Protein AF-A0A503X809-F1 (afdb_monomer)

Radius of gyration: 13.28 Å; Cα contacts (8 Å, |Δi|>4): 93; chains: 1; bounding box: 33×23×36 Å

Mean predicted aligned error: 6.98 Å

Foldseek 3Di:
DPDAAEEEEELADPVVLVVVCVVSVVVVHHYHYHNDPVSVVVVLVVVRHPYYDYHPSAPPVRVVVVCVVRVVPPDPDDD

Secondary structure (DSSP, 8-state):
-----EEEEES--HHHHHHHHHHHHTTT-EEEEESSHHHHHHHHHTT--SEEEE-TTS-HHHHHHHHHHHGGGS-----

Solvent-accessible surface area (backbone atoms only — not comparable to full-atom values): 4708 Å² total; per-residue (Å²): 130,87,77,66,48,28,35,33,39,31,25,39,60,68,71,58,45,50,56,50,40,56,56,39,43,76,73,56,30,48,71,48,79,16,77,45,74,70,52,36,53,59,52,57,74,66,66,72,56,78,44,77,48,76,28,82,79,43,52,72,68,57,48,49,50,50,43,62,75,60,60,70,79,78,71,88,73,85,134

Sequence (79 aa):
MAARAVIGLICVADVVATELADHLDRRGHDVRQARQPWEAESMLAGKDVDVVVVGDSLSQAEGRDLLRRYGGQGGGGEG

Nearest PDB structures (foldseek):
  3eq2-assembly1_A  TM=8.318E-01  e=3.647E-02  Pseudomonas aeruginosa
  4b09-assembly5_J  TM=8.125E-01  e=2.248E-01  Escherichia coli str. K-12 substr. MG1655
  4l85-assembly2_C-2  TM=7.895E-01  e=2.248E-01  Escherichia coli K-12
  4b09-assembly3_E  TM=8.003E-01  e=3.148E-01  Escherichia coli str. K-12 substr. MG1655
  3od1-assembly1_B  TM=6.605E-01  e=8.085E-01  Halalkalibacterium halodurans

pLDDT: mean 82.39, std 14.31, range [39.19, 95.12]

Structure (mmCIF, N/CA/C/O backbone):
data_AF-A0A503X809-F1
#
_entry.id   AF-A0A503X809-F1
#
loop_
_atom_site.group_PDB
_atom_site.id
_atom_site.type_symbol
_atom_site.label_atom_id
_atom_site.label_alt_id
_atom_site.label_comp_id
_atom_site.label_asym_id
_atom_site.label_entity_id
_atom_site.label_seq_id
_atom_site.pdbx_PDB_ins_code
_atom_site.Cartn_x
_atom_site.Cartn_y
_atom_site.Cartn_z
_atom_site.occupancy
_atom_site.B_iso_or_equiv
_atom_site.auth_seq_id
_atom_site.auth_comp_id
_atom_site.auth_asym_id
_atom_site.auth_atom_id
_atom_site.pdbx_PDB_model_num
ATOM 1 N N . MET A 1 1 ? -15.252 -7.701 17.797 1.00 44.72 1 MET A N 1
ATOM 2 C CA . MET A 1 1 ? -15.069 -6.563 16.873 1.00 44.72 1 MET A CA 1
ATOM 3 C C . MET A 1 1 ? -13.912 -6.923 15.965 1.00 44.72 1 MET A C 1
ATOM 5 O O . MET A 1 1 ? -12.815 -7.075 16.481 1.00 44.72 1 MET A O 1
ATOM 9 N N . ALA A 1 2 ? -14.148 -7.170 14.674 1.00 57.66 2 ALA A N 1
ATOM 10 C CA . ALA A 1 2 ? -13.031 -7.327 13.744 1.00 57.66 2 ALA A CA 1
ATOM 11 C C . ALA A 1 2 ? -12.323 -5.969 13.668 1.00 57.66 2 ALA A C 1
ATOM 13 O O . ALA A 1 2 ? -12.973 -4.967 13.369 1.00 57.66 2 ALA A O 1
ATOM 14 N N . ALA A 1 3 ? -11.052 -5.914 14.060 1.00 70.44 3 ALA A N 1
ATOM 15 C CA . ALA A 1 3 ? -10.283 -4.682 13.996 1.00 70.44 3 ALA A CA 1
ATOM 16 C C . ALA A 1 3 ? -10.191 -4.235 12.530 1.00 70.44 3 ALA A C 1
ATOM 18 O O . ALA A 1 3 ? -9.885 -5.042 11.650 1.00 70.44 3 ALA A O 1
ATOM 19 N N . ARG A 1 4 ? -10.498 -2.962 12.271 1.00 87.50 4 ARG A N 1
ATOM 20 C CA . ARG A 1 4 ? -10.284 -2.342 10.965 1.00 87.50 4 ARG A CA 1
ATOM 21 C C . ARG A 1 4 ? -8.779 -2.249 10.741 1.00 87.50 4 ARG A C 1
ATOM 23 O O . ARG A 1 4 ? -8.129 -1.432 11.378 1.00 87.50 4 ARG A O 1
ATOM 30 N N . ALA A 1 5 ? -8.251 -3.120 9.889 1.00 90.69 5 ALA A N 1
ATOM 31 C CA . ALA A 1 5 ? -6.857 -3.047 9.470 1.00 90.69 5 ALA A CA 1
ATOM 32 C C . ALA A 1 5 ? -6.658 -1.900 8.472 1.00 90.69 5 ALA A C 1
ATOM 34 O O . ALA A 1 5 ? -7.513 -1.686 7.604 1.00 90.69 5 ALA A O 1
ATOM 35 N N . VAL A 1 6 ? -5.523 -1.217 8.577 1.00 92.75 6 VAL A N 1
ATOM 36 C CA . VAL A 1 6 ? -5.044 -0.233 7.609 1.00 92.75 6 VAL A CA 1
ATOM 37 C C . VAL A 1 6 ? -4.078 -0.916 6.645 1.00 92.75 6 VAL A C 1
ATOM 39 O O . VAL A 1 6 ? -3.065 -1.489 7.049 1.00 92.75 6 VAL A O 1
ATOM 42 N N . ILE A 1 7 ? -4.387 -0.855 5.354 1.00 93.50 7 ILE A N 1
ATOM 43 C CA . ILE A 1 7 ? -3.657 -1.542 4.290 1.00 93.50 7 ILE A CA 1
ATOM 44 C C . ILE A 1 7 ? -3.002 -0.505 3.377 1.00 93.50 7 ILE A C 1
ATOM 46 O O . ILE A 1 7 ? -3.677 0.349 2.806 1.00 93.50 7 ILE A O 1
ATOM 50 N N . GLY A 1 8 ? -1.682 -0.578 3.226 1.00 93.69 8 GLY A N 1
ATOM 51 C CA . GLY A 1 8 ? -0.905 0.285 2.339 1.00 93.69 8 GLY A CA 1
ATOM 52 C C . GLY A 1 8 ? -0.638 -0.384 0.992 1.00 93.69 8 GLY A C 1
ATOM 53 O O . GLY A 1 8 ? -0.002 -1.434 0.947 1.00 93.69 8 GLY A O 1
ATOM 54 N N . LEU A 1 9 ? -1.073 0.229 -0.107 1.00 93.88 9 LEU A N 1
ATOM 55 C CA . LEU A 1 9 ? -0.740 -0.186 -1.473 1.00 93.88 9 LEU A CA 1
ATOM 56 C C . LEU A 1 9 ? 0.430 0.665 -1.980 1.00 93.88 9 LEU A C 1
ATOM 58 O O . LEU A 1 9 ? 0.290 1.879 -2.119 1.00 93.88 9 LEU A O 1
ATOM 62 N N . ILE A 1 10 ? 1.582 0.046 -2.240 1.00 92.62 10 ILE A N 1
ATOM 63 C CA . ILE A 1 10 ? 2.821 0.735 -2.627 1.00 92.62 10 ILE A CA 1
ATOM 64 C C . ILE A 1 10 ? 3.209 0.344 -4.045 1.00 92.62 10 ILE A C 1
ATOM 66 O O . ILE A 1 10 ? 3.458 -0.831 -4.312 1.00 92.62 10 ILE A O 1
ATOM 70 N N . CYS A 1 11 ? 3.321 1.332 -4.932 1.00 91.81 11 CYS A N 1
ATOM 71 C CA . CYS A 1 11 ? 3.785 1.159 -6.308 1.00 91.81 11 CYS A CA 1
ATOM 72 C C . CYS A 1 11 ? 3.015 0.049 -7.055 1.00 91.81 11 CYS A C 1
ATOM 74 O O . CYS A 1 11 ? 3.574 -0.693 -7.860 1.00 91.81 11 CYS A O 1
ATOM 76 N N . VAL A 1 12 ? 1.724 -0.090 -6.741 1.00 90.81 12 VAL A N 1
ATOM 77 C CA . VAL A 1 12 ? 0.783 -0.987 -7.418 1.00 90.81 12 VAL A CA 1
ATOM 78 C C . VAL A 1 12 ? 0.208 -0.247 -8.624 1.00 90.81 12 VAL A C 1
ATOM 80 O O . VAL A 1 12 ? -0.120 0.933 -8.516 1.00 90.81 12 VAL A O 1
ATOM 83 N N . ALA A 1 13 ? 0.067 -0.928 -9.764 1.00 90.38 13 ALA A N 1
ATOM 84 C CA . ALA A 1 13 ? -0.556 -0.348 -10.953 1.00 90.38 13 ALA A CA 1
ATOM 85 C C . ALA A 1 13 ? -1.946 0.236 -10.625 1.00 90.38 13 ALA A C 1
ATOM 87 O O . ALA A 1 13 ? -2.756 -0.442 -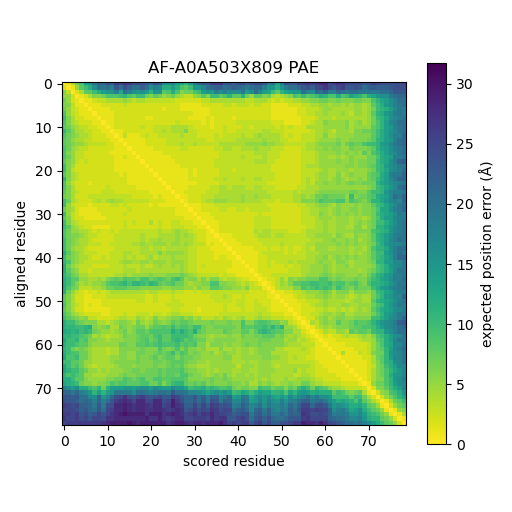9.999 1.00 90.38 13 ALA A O 1
ATOM 88 N N . ASP A 1 14 ? -2.241 1.462 -11.076 1.00 89.00 14 ASP A N 1
ATOM 89 C CA . ASP A 1 14 ? -3.432 2.234 -10.660 1.00 89.00 14 ASP A CA 1
ATOM 90 C C . ASP A 1 14 ? -4.760 1.476 -10.827 1.00 89.00 14 ASP A C 1
ATOM 92 O O . ASP A 1 14 ? -5.645 1.568 -9.974 1.00 89.00 14 ASP A O 1
ATOM 96 N N . VAL A 1 15 ? -4.896 0.696 -11.906 1.00 90.62 15 VAL A N 1
ATOM 97 C CA . VAL A 1 15 ? -6.089 -0.131 -12.147 1.00 90.62 15 VAL A CA 1
ATOM 98 C C . VAL A 1 15 ? -6.267 -1.185 -11.051 1.00 90.62 15 VAL A C 1
ATOM 100 O O . VAL A 1 15 ? -7.348 -1.320 -10.487 1.00 90.62 15 VAL A O 1
ATOM 103 N N . VAL A 1 16 ? -5.179 -1.857 -10.674 1.00 90.94 16 VAL A N 1
ATOM 104 C CA . VAL A 1 16 ? -5.166 -2.886 -9.630 1.00 90.94 16 VAL A CA 1
ATOM 105 C C . VAL A 1 16 ? -5.319 -2.249 -8.250 1.00 90.94 16 VAL A C 1
ATOM 107 O O . VAL A 1 16 ? -6.042 -2.775 -7.408 1.00 90.94 16 VAL A O 1
ATOM 110 N N . ALA A 1 17 ? -4.679 -1.100 -8.016 1.00 91.50 17 ALA A N 1
ATOM 111 C CA . ALA A 1 17 ? -4.768 -0.370 -6.756 1.00 91.50 17 ALA A CA 1
ATOM 112 C C . ALA A 1 17 ? -6.204 0.087 -6.470 1.00 91.50 17 ALA A C 1
ATOM 114 O O . ALA A 1 17 ? -6.671 -0.030 -5.339 1.00 91.50 17 ALA A O 1
ATOM 115 N N . THR A 1 18 ? -6.914 0.549 -7.502 1.00 92.88 18 THR A N 1
ATOM 116 C CA . THR A 1 18 ? -8.317 0.968 -7.404 1.00 92.88 18 THR A CA 1
ATOM 117 C C . THR A 1 18 ? -9.231 -0.219 -7.104 1.00 92.88 18 THR A C 1
ATOM 119 O O . THR A 1 18 ? -10.005 -0.169 -6.152 1.00 92.88 18 THR A O 1
ATOM 122 N N . GLU A 1 19 ? -9.101 -1.321 -7.850 1.00 94.69 19 GLU A N 1
ATOM 123 C CA . GLU A 1 19 ? -9.907 -2.528 -7.618 1.00 94.69 19 GLU A CA 1
ATOM 124 C C . GLU A 1 19 ? -9.668 -3.138 -6.227 1.00 94.69 19 GLU A C 1
ATOM 126 O O . GLU A 1 19 ? -10.617 -3.542 -5.549 1.00 94.69 19 GLU A O 1
ATOM 131 N N . LEU A 1 20 ? -8.411 -3.180 -5.770 1.00 93.12 20 LEU A N 1
ATOM 132 C CA . LEU A 1 20 ? -8.061 -3.630 -4.421 1.00 93.12 20 LEU A CA 1
ATOM 133 C C . LEU A 1 20 ? -8.620 -2.697 -3.351 1.00 93.12 20 LEU A C 1
ATOM 135 O O . LEU A 1 20 ? -9.157 -3.185 -2.359 1.00 93.12 20 LEU A O 1
ATOM 139 N N . ALA A 1 21 ? -8.506 -1.381 -3.541 1.00 93.88 21 ALA A N 1
ATOM 140 C CA . ALA A 1 21 ? -9.020 -0.407 -2.589 1.00 93.88 21 ALA A CA 1
ATOM 141 C C . ALA A 1 21 ? -10.531 -0.569 -2.399 1.00 93.88 21 ALA A C 1
ATOM 143 O O . ALA A 1 21 ? -10.984 -0.752 -1.270 1.00 93.88 21 ALA A O 1
ATOM 144 N N . ASP A 1 22 ? -11.284 -0.630 -3.498 1.00 95.12 22 ASP A N 1
ATOM 145 C CA . ASP A 1 22 ? -12.730 -0.857 -3.473 1.00 95.12 22 ASP A CA 1
ATOM 146 C C . ASP A 1 22 ? -13.093 -2.190 -2.808 1.00 95.12 22 ASP A C 1
ATOM 148 O O . ASP A 1 22 ? -14.066 -2.287 -2.056 1.00 95.12 22 ASP A O 1
ATOM 152 N N . HIS A 1 23 ? -12.328 -3.248 -3.088 1.00 94.06 23 HIS A N 1
ATOM 153 C CA . HIS A 1 23 ? -12.572 -4.559 -2.498 1.00 94.06 23 HIS A CA 1
ATOM 154 C C . HIS A 1 23 ? -12.358 -4.565 -0.978 1.00 94.06 23 HIS A C 1
ATOM 156 O O . HIS A 1 23 ? -13.138 -5.178 -0.244 1.00 94.06 23 HIS A O 1
ATOM 162 N N . LEU A 1 24 ? -11.290 -3.920 -0.511 1.00 94.12 24 LEU A N 1
ATOM 163 C CA . LEU A 1 24 ? -10.893 -3.883 0.894 1.00 94.12 24 LEU A CA 1
ATOM 164 C C . LEU A 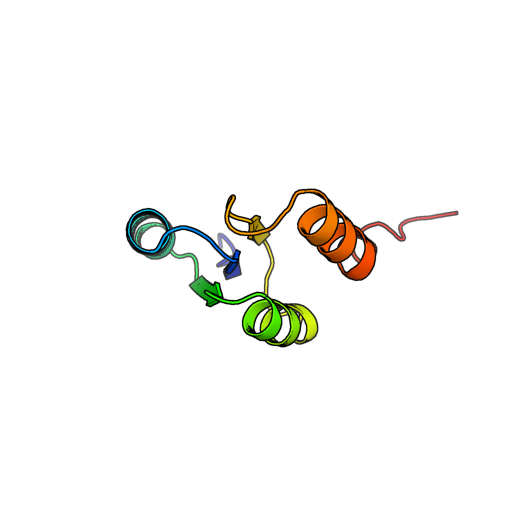1 24 ? -11.783 -2.940 1.713 1.00 94.12 24 LEU A C 1
ATOM 166 O O . LEU A 1 24 ? -12.204 -3.315 2.810 1.00 94.12 24 LEU A O 1
ATOM 170 N N . ASP A 1 25 ? -12.153 -1.789 1.153 1.00 92.81 25 ASP A N 1
ATOM 171 C CA . ASP A 1 25 ? -13.079 -0.836 1.773 1.00 92.81 25 ASP A CA 1
ATOM 172 C C . ASP A 1 25 ? -14.456 -1.474 2.020 1.00 92.81 25 ASP A C 1
ATOM 174 O O . ASP A 1 25 ? -14.990 -1.427 3.129 1.00 92.81 25 ASP A O 1
ATOM 178 N N . ARG A 1 26 ? -14.979 -2.239 1.047 1.00 94.31 26 ARG A N 1
ATOM 179 C CA . ARG A 1 26 ? -16.233 -3.008 1.210 1.00 94.31 26 ARG A CA 1
ATOM 180 C C . ARG A 1 26 ? -16.181 -4.054 2.323 1.00 94.31 26 ARG A C 1
ATOM 182 O O . ARG A 1 26 ? -17.230 -4.466 2.818 1.00 94.31 26 ARG A O 1
ATOM 189 N N . ARG A 1 27 ? -14.989 -4.511 2.711 1.00 91.50 27 ARG A N 1
ATOM 190 C CA . ARG A 1 27 ? -14.786 -5.421 3.852 1.00 91.50 27 ARG A CA 1
ATOM 191 C C . ARG A 1 27 ? -14.537 -4.682 5.169 1.00 91.50 27 ARG A C 1
ATOM 193 O O . ARG A 1 27 ? -14.439 -5.327 6.211 1.00 91.50 27 ARG A O 1
ATOM 200 N N . GLY A 1 28 ? -14.495 -3.352 5.133 1.00 92.94 28 GLY A N 1
ATOM 201 C CA . GLY A 1 28 ? -14.341 -2.487 6.293 1.00 92.94 28 GLY A CA 1
ATOM 202 C C . GLY A 1 28 ? -12.892 -2.198 6.674 1.00 92.94 28 GLY A C 1
ATOM 203 O O . GLY A 1 28 ? -12.670 -1.860 7.838 1.00 92.94 28 GLY A O 1
ATOM 204 N N . HIS A 1 29 ? -11.944 -2.347 5.741 1.00 93.88 29 HIS A N 1
ATOM 205 C CA . HIS A 1 29 ? -10.531 -1.983 5.906 1.00 93.88 29 HIS A CA 1
ATOM 206 C C . HIS A 1 29 ? -10.259 -0.563 5.401 1.00 93.88 29 HIS A C 1
ATOM 208 O O . HIS A 1 29 ? -10.844 -0.151 4.405 1.00 93.88 29 HIS A O 1
ATOM 214 N N . ASP A 1 30 ? -9.331 0.152 6.040 1.00 92.88 30 ASP A N 1
ATOM 215 C CA . ASP A 1 30 ? -8.855 1.442 5.529 1.00 92.88 30 ASP A CA 1
ATOM 216 C C . ASP A 1 30 ? -7.713 1.205 4.542 1.00 92.88 30 ASP A C 1
ATOM 218 O O . ASP A 1 30 ? -6.797 0.432 4.821 1.00 92.88 30 ASP A O 1
ATOM 222 N N . VAL A 1 31 ? -7.732 1.885 3.396 1.00 93.81 31 VAL A N 1
ATOM 223 C CA . VAL A 1 31 ? -6.704 1.721 2.362 1.00 93.81 31 VAL A CA 1
ATOM 224 C C . VAL A 1 31 ? -5.968 3.032 2.139 1.00 93.81 31 VAL A C 1
ATOM 226 O O . VAL A 1 31 ? -6.576 4.070 1.887 1.00 93.81 31 VAL A O 1
ATOM 229 N N . ARG A 1 32 ? -4.638 2.981 2.209 1.00 93.00 32 ARG A N 1
ATOM 230 C CA . ARG A 1 32 ? -3.742 4.089 1.863 1.00 93.00 32 ARG A CA 1
ATOM 231 C C . ARG A 1 32 ? -2.934 3.708 0.629 1.00 93.00 32 ARG A C 1
ATOM 233 O O . ARG A 1 32 ? -2.558 2.550 0.469 1.00 93.00 32 ARG A O 1
ATOM 240 N N . GLN A 1 33 ? -2.671 4.669 -0.247 1.00 92.94 33 GLN A N 1
ATOM 241 C CA . GLN A 1 33 ? -1.956 4.428 -1.499 1.00 92.94 33 GLN A CA 1
ATOM 242 C C . GLN A 1 33 ? -0.716 5.311 -1.582 1.00 92.94 33 GLN A C 1
ATOM 244 O O . GLN A 1 33 ? -0.763 6.490 -1.241 1.00 92.94 33 GLN A 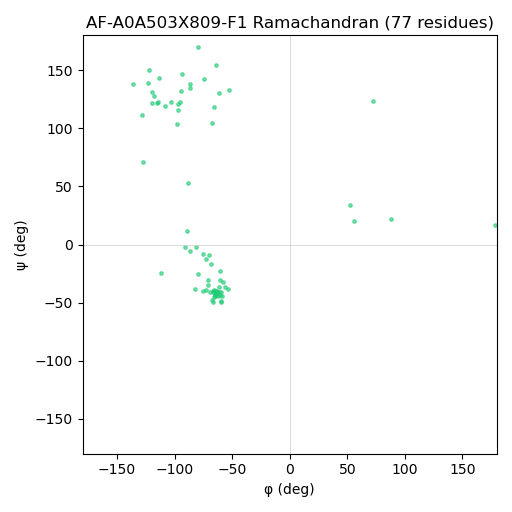O 1
ATOM 249 N N . ALA A 1 34 ? 0.371 4.724 -2.068 1.00 92.25 34 ALA A N 1
ATOM 250 C CA . ALA A 1 34 ? 1.600 5.400 -2.437 1.00 92.25 34 ALA A CA 1
ATOM 251 C C . ALA A 1 34 ? 1.962 4.958 -3.856 1.00 92.25 34 ALA A C 1
ATOM 253 O O . ALA A 1 34 ? 2.297 3.797 -4.090 1.00 92.25 34 ALA A O 1
ATOM 254 N N . ARG A 1 35 ? 1.873 5.874 -4.817 1.00 88.38 35 ARG A N 1
ATOM 255 C CA . ARG A 1 35 ? 2.200 5.610 -6.224 1.00 88.38 35 ARG A CA 1
ATOM 256 C C . ARG A 1 35 ? 3.697 5.652 -6.468 1.00 88.38 35 ARG A C 1
ATOM 258 O O . ARG A 1 35 ? 4.177 5.055 -7.428 1.00 88.38 35 ARG A O 1
ATOM 265 N N . GLN A 1 36 ? 4.416 6.381 -5.620 1.00 86.94 36 GLN A N 1
ATOM 266 C CA . GLN A 1 36 ? 5.853 6.574 -5.743 1.00 86.94 36 GLN A CA 1
ATOM 267 C C . GLN A 1 36 ? 6.588 6.102 -4.478 1.00 86.94 36 GLN A C 1
ATOM 269 O O . GLN A 1 36 ? 6.046 6.202 -3.375 1.00 86.94 36 GLN A O 1
ATOM 274 N N . PRO A 1 37 ? 7.845 5.634 -4.597 1.00 83.69 37 PRO A N 1
ATOM 275 C CA . PRO A 1 37 ? 8.604 5.125 -3.453 1.00 83.69 37 PRO A CA 1
ATOM 276 C C . PRO A 1 37 ? 8.751 6.122 -2.290 1.00 83.69 37 PRO A C 1
ATOM 278 O O . PRO A 1 37 ? 8.677 5.728 -1.132 1.00 83.69 37 PRO A O 1
ATOM 281 N N . TRP A 1 38 ? 8.905 7.420 -2.562 1.00 84.31 38 TRP A N 1
ATOM 282 C CA . TRP A 1 38 ? 9.049 8.440 -1.509 1.00 84.31 38 TRP A CA 1
ATOM 283 C C . TRP A 1 38 ? 7.742 8.701 -0.734 1.00 84.31 38 TRP A C 1
ATOM 285 O O . TRP A 1 38 ? 7.777 9.010 0.461 1.00 84.31 38 TRP A O 1
ATOM 295 N N . GLU A 1 39 ? 6.580 8.538 -1.379 1.00 87.88 39 GLU A N 1
ATOM 296 C CA . GLU A 1 39 ? 5.272 8.577 -0.704 1.00 87.88 39 GLU A CA 1
ATOM 297 C C . GLU A 1 39 ? 5.157 7.396 0.262 1.00 87.88 39 GLU A C 1
ATOM 299 O O . GLU A 1 39 ? 4.681 7.539 1.391 1.00 87.88 39 GLU A O 1
ATOM 304 N N . ALA A 1 40 ? 5.663 6.236 -0.163 1.00 86.81 40 ALA A N 1
ATOM 305 C CA . ALA A 1 40 ? 5.672 5.030 0.642 1.00 86.81 40 ALA A CA 1
ATOM 306 C C . ALA A 1 40 ? 6.557 5.176 1.883 1.00 86.81 40 ALA A C 1
ATOM 308 O O . ALA A 1 40 ? 6.13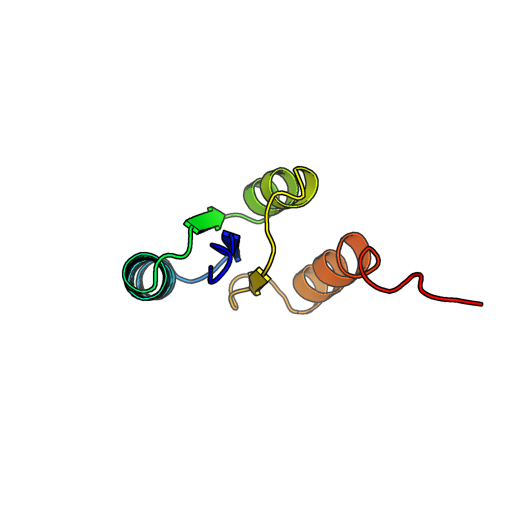3 4.796 2.970 1.00 86.81 40 ALA A O 1
ATOM 309 N N . GLU A 1 41 ? 7.744 5.774 1.762 1.00 84.56 41 GLU A N 1
ATOM 310 C CA . GLU A 1 41 ? 8.618 6.036 2.914 1.00 84.56 41 GLU A CA 1
ATOM 311 C C . GLU A 1 41 ? 7.928 6.914 3.968 1.00 84.56 41 GLU A C 1
ATOM 313 O O . GLU A 1 41 ? 7.960 6.594 5.159 1.00 84.56 41 GLU A O 1
ATOM 318 N N . SER A 1 42 ? 7.243 7.975 3.530 1.00 84.69 42 SER A N 1
ATOM 319 C CA . SER A 1 42 ? 6.495 8.876 4.418 1.00 84.69 42 SER A CA 1
ATOM 320 C C . SER A 1 42 ? 5.337 8.155 5.116 1.00 84.69 42 SER A C 1
ATOM 322 O O . SER A 1 42 ? 5.127 8.319 6.317 1.00 84.69 42 SER A O 1
ATOM 324 N N . MET A 1 43 ? 4.610 7.313 4.376 1.00 86.50 43 MET A N 1
ATOM 325 C CA . MET A 1 43 ? 3.503 6.511 4.899 1.00 86.50 43 MET A CA 1
ATOM 326 C C . MET A 1 43 ? 3.973 5.464 5.921 1.00 86.50 43 MET A C 1
ATOM 328 O O . MET A 1 43 ? 3.370 5.323 6.983 1.00 86.50 43 MET A O 1
ATOM 332 N N . LEU A 1 44 ? 5.055 4.743 5.618 1.00 85.44 44 LEU A N 1
ATOM 333 C CA . LEU A 1 44 ? 5.592 3.682 6.474 1.00 85.44 44 LEU A CA 1
ATOM 334 C C . LEU A 1 44 ? 6.249 4.236 7.741 1.00 85.44 44 LEU A C 1
ATOM 336 O O . LEU A 1 44 ? 6.140 3.627 8.805 1.00 85.44 44 LEU A O 1
ATOM 340 N N . ALA A 1 45 ? 6.889 5.406 7.659 1.00 84.62 45 ALA A N 1
ATOM 341 C CA . ALA A 1 45 ? 7.454 6.084 8.824 1.00 84.62 45 ALA A CA 1
ATOM 342 C C . ALA A 1 45 ? 6.391 6.437 9.879 1.00 84.62 45 ALA A C 1
ATOM 344 O O . ALA A 1 45 ? 6.694 6.428 11.072 1.00 84.62 45 ALA A O 1
ATOM 345 N N . GLY A 1 46 ? 5.149 6.694 9.451 1.00 81.88 46 GLY A N 1
ATOM 346 C CA . GLY A 1 46 ? 4.020 6.968 10.340 1.00 81.88 46 GLY A CA 1
ATOM 347 C C . GLY A 1 46 ? 3.562 5.771 11.181 1.00 81.88 46 GLY A C 1
ATOM 348 O O . GLY A 1 46 ? 2.878 5.979 12.172 1.00 81.88 46 GLY A O 1
ATOM 349 N N . LYS A 1 47 ? 3.953 4.532 10.830 1.00 77.50 47 LYS A N 1
ATOM 350 C CA . LYS A 1 47 ? 3.552 3.278 11.511 1.00 77.50 47 LYS A CA 1
ATOM 351 C C . LYS A 1 47 ? 2.037 3.046 11.628 1.00 77.50 47 LYS A C 1
ATOM 353 O O . LYS A 1 47 ? 1.601 2.222 12.422 1.00 77.50 47 LYS A O 1
ATOM 358 N N . ASP A 1 48 ? 1.252 3.719 10.798 1.00 84.62 48 ASP A N 1
ATOM 359 C CA . ASP A 1 48 ? -0.210 3.609 10.769 1.00 84.62 48 ASP A CA 1
ATOM 360 C C . ASP A 1 48 ? -0.712 2.506 9.821 1.00 84.62 48 ASP A C 1
ATOM 362 O O . ASP A 1 48 ? -1.880 2.510 9.446 1.00 84.62 48 ASP A O 1
ATOM 366 N N . VAL A 1 49 ? 0.168 1.631 9.328 1.00 88.38 49 VAL A N 1
ATOM 367 C CA . VAL A 1 49 ? -0.171 0.605 8.333 1.00 88.38 49 VAL A CA 1
ATOM 368 C C . VAL A 1 49 ? 0.099 -0.772 8.922 1.00 88.38 49 VAL A C 1
ATOM 370 O O . VAL A 1 49 ? 1.234 -1.077 9.282 1.00 88.38 49 VAL A O 1
ATOM 373 N N . ASP A 1 50 ? -0.939 -1.605 8.973 1.00 88.56 50 ASP A N 1
ATOM 374 C CA . ASP A 1 50 ? -0.871 -2.968 9.505 1.00 88.56 50 ASP A CA 1
ATOM 375 C C . ASP A 1 50 ? -0.332 -3.958 8.465 1.00 88.56 50 ASP A C 1
ATOM 377 O O . ASP A 1 50 ? 0.412 -4.884 8.789 1.00 88.56 50 ASP A O 1
ATOM 381 N N . VAL A 1 51 ? -0.723 -3.778 7.199 1.00 88.75 51 VAL A N 1
ATOM 382 C CA . VAL A 1 51 ? -0.361 -4.669 6.089 1.00 88.75 51 VAL A CA 1
ATOM 383 C C . VAL A 1 51 ? 0.030 -3.849 4.871 1.00 88.75 51 VAL A C 1
ATOM 385 O O . VAL A 1 51 ? -0.633 -2.878 4.522 1.00 88.75 51 VAL A O 1
ATOM 388 N N . VAL A 1 52 ? 1.088 -4.269 4.183 1.00 89.69 52 VAL A N 1
ATOM 389 C CA . VAL A 1 52 ? 1.593 -3.601 2.982 1.00 89.69 52 VAL A CA 1
ATOM 390 C C . VAL A 1 52 ? 1.543 -4.552 1.792 1.00 89.69 52 VAL A C 1
ATOM 392 O O . VAL A 1 52 ? 2.037 -5.676 1.869 1.00 89.69 52 VAL A O 1
ATOM 395 N N . VAL A 1 53 ? 0.9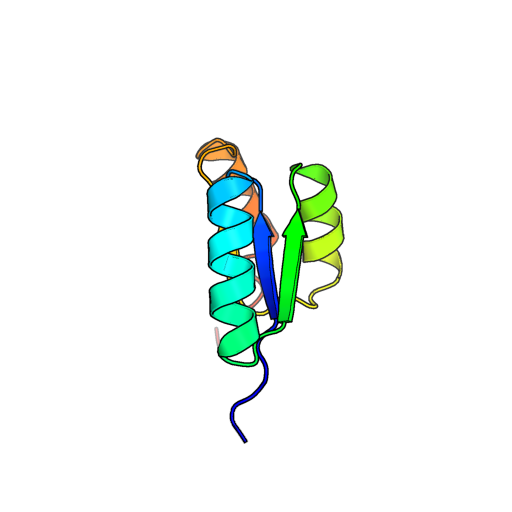97 -4.076 0.676 1.00 89.56 53 VAL A N 1
ATOM 396 C CA . VAL A 1 53 ?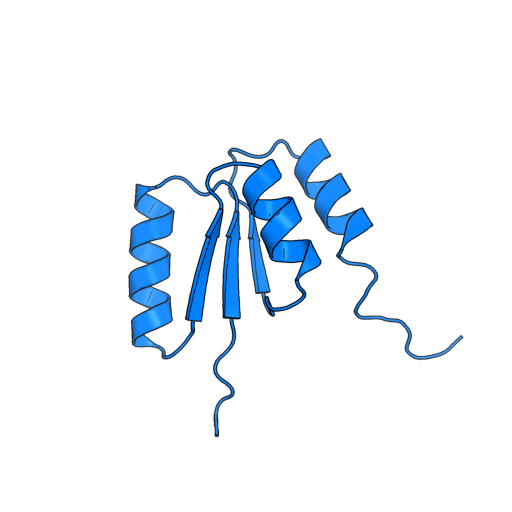 1.053 -4.738 -0.629 1.00 89.56 53 VAL A CA 1
ATOM 397 C C . VAL A 1 53 ? 2.007 -3.946 -1.513 1.00 89.56 53 VAL A C 1
ATOM 399 O O . VAL A 1 53 ? 1.776 -2.767 -1.778 1.00 89.56 53 VAL A O 1
ATOM 402 N N . VAL A 1 54 ? 3.084 -4.589 -1.962 1.00 88.38 54 VAL A N 1
ATOM 403 C CA . VAL A 1 54 ? 4.093 -3.972 -2.832 1.00 88.38 54 VAL A CA 1
ATOM 404 C C . VAL A 1 54 ? 3.875 -4.461 -4.258 1.00 88.38 54 VAL A C 1
ATOM 406 O O . VAL A 1 54 ? 3.865 -5.666 -4.505 1.00 88.38 54 VAL A O 1
ATOM 409 N N . GLY A 1 55 ? 3.668 -3.524 -5.177 1.00 86.44 55 GLY A N 1
ATOM 410 C CA . GLY A 1 55 ? 3.539 -3.802 -6.601 1.00 86.44 55 GLY A CA 1
ATOM 411 C C . GLY A 1 55 ? 4.882 -4.008 -7.297 1.00 86.44 55 GLY A C 1
ATOM 412 O O . GLY A 1 55 ? 5.954 -3.741 -6.756 1.00 86.44 55 GLY A O 1
ATOM 413 N N . ASP A 1 56 ? 4.807 -4.468 -8.539 1.00 80.25 56 ASP A N 1
ATOM 414 C CA . ASP A 1 56 ? 5.944 -4.790 -9.405 1.00 80.25 56 ASP A CA 1
ATOM 415 C C . ASP A 1 56 ? 6.691 -3.557 -9.936 1.00 80.25 56 ASP A C 1
ATOM 417 O O . ASP A 1 56 ? 7.802 -3.683 -10.447 1.00 80.25 56 ASP A O 1
ATOM 421 N N . SER A 1 57 ? 6.115 -2.359 -9.779 1.00 78.94 57 SER A N 1
ATOM 422 C CA . SER A 1 57 ? 6.790 -1.104 -10.135 1.00 78.94 57 SER A CA 1
ATOM 423 C C . SER A 1 57 ? 7.944 -0.761 -9.183 1.00 78.94 57 SER A C 1
ATOM 425 O O . SER A 1 57 ? 8.707 0.164 -9.453 1.00 78.94 57 SER A O 1
ATOM 427 N N . LEU A 1 58 ? 8.089 -1.502 -8.081 1.00 80.56 58 LEU A N 1
ATOM 428 C CA . LEU A 1 58 ? 9.276 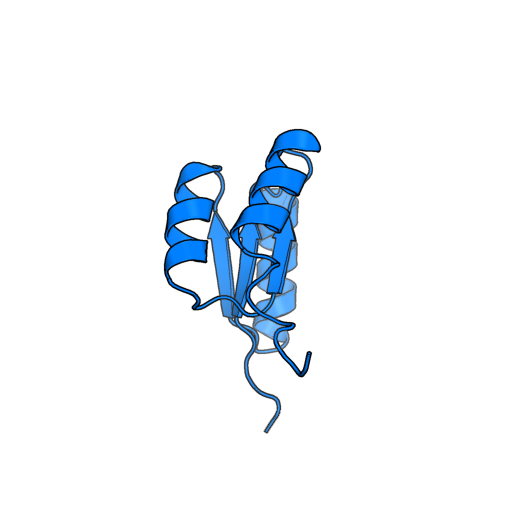-1.491 -7.237 1.00 80.56 58 LEU A CA 1
ATOM 429 C C . LEU A 1 58 ? 10.214 -2.627 -7.669 1.00 80.56 58 LEU A C 1
ATOM 431 O O . LEU A 1 58 ? 9.786 -3.778 -7.786 1.00 80.56 58 LEU A O 1
ATOM 435 N N . SER A 1 59 ? 11.508 -2.354 -7.855 1.00 82.00 59 SER A N 1
ATOM 436 C CA . SER A 1 59 ? 12.448 -3.445 -8.122 1.00 82.00 59 SER A CA 1
ATOM 437 C C . SER A 1 59 ? 12.537 -4.396 -6.922 1.00 82.00 59 SER A C 1
ATOM 439 O O . SER A 1 59 ? 12.340 -4.009 -5.768 1.00 82.00 59 SER A O 1
ATOM 441 N N . GLN A 1 60 ? 12.912 -5.656 -7.164 1.00 79.38 60 GLN A N 1
ATOM 442 C CA . GLN A 1 60 ? 13.100 -6.629 -6.078 1.00 79.38 60 GLN A CA 1
ATOM 443 C C . GLN A 1 60 ? 14.136 -6.165 -5.040 1.00 79.38 60 GLN A C 1
ATOM 445 O O . GLN A 1 60 ? 14.013 -6.477 -3.855 1.00 79.38 60 GLN A O 1
ATOM 450 N N . ALA A 1 61 ? 15.158 -5.419 -5.474 1.00 82.56 61 ALA A N 1
ATOM 451 C CA . ALA A 1 61 ? 16.167 -4.858 -4.585 1.00 82.56 61 ALA A CA 1
ATOM 452 C C . ALA A 1 61 ? 15.565 -3.785 -3.666 1.00 82.56 61 ALA A C 1
ATOM 454 O O . ALA A 1 61 ? 15.744 -3.866 -2.453 1.00 82.56 61 ALA A O 1
ATOM 455 N N . GLU A 1 62 ? 14.796 -2.850 -4.229 1.00 81.06 62 GLU A N 1
ATOM 456 C CA . GLU A 1 62 ? 14.103 -1.799 -3.473 1.00 81.06 62 GLU A CA 1
ATOM 457 C C . GLU A 1 62 ? 13.054 -2.384 -2.523 1.00 81.06 62 GLU A C 1
ATOM 459 O O . GLU A 1 62 ? 12.966 -1.964 -1.371 1.00 81.06 62 GLU A O 1
ATOM 464 N N . GLY A 1 63 ? 12.311 -3.407 -2.956 1.00 80.50 63 GLY A N 1
ATOM 465 C CA . GLY A 1 63 ? 11.319 -4.086 -2.118 1.00 80.50 63 GLY A CA 1
ATOM 466 C C . GLY A 1 63 ? 11.964 -4.790 -0.936 1.00 80.50 63 GLY A C 1
ATOM 467 O O . GLY A 1 63 ? 11.514 -4.658 0.201 1.00 80.50 63 GLY A O 1
ATOM 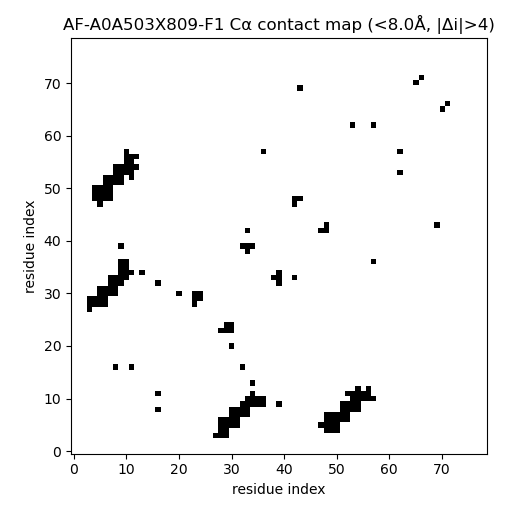468 N N . ARG A 1 64 ? 13.081 -5.482 -1.174 1.00 81.75 64 ARG A N 1
ATOM 469 C CA . ARG A 1 64 ? 13.860 -6.101 -0.101 1.00 81.75 64 ARG A CA 1
ATOM 470 C C . ARG A 1 64 ? 14.438 -5.061 0.857 1.00 81.75 64 ARG A C 1
ATOM 472 O O . ARG A 1 64 ? 14.452 -5.307 2.061 1.00 81.75 64 ARG A O 1
ATOM 479 N N . ASP A 1 65 ? 14.922 -3.932 0.355 1.00 84.69 65 ASP A N 1
ATOM 480 C CA . ASP A 1 65 ? 15.461 -2.865 1.199 1.00 84.69 65 ASP A CA 1
ATOM 481 C C . ASP A 1 65 ? 14.365 -2.213 2.049 1.00 84.69 65 ASP A C 1
ATOM 483 O O . ASP A 1 65 ? 14.573 -1.993 3.243 1.00 84.69 65 ASP A O 1
ATOM 487 N N . LEU A 1 66 ? 13.173 -2.005 1.488 1.00 80.12 66 LEU A N 1
ATOM 488 C CA . LEU A 1 66 ? 11.989 -1.556 2.220 1.00 80.12 66 LEU A CA 1
ATOM 489 C C . LEU A 1 66 ? 11.621 -2.557 3.328 1.00 80.12 66 LEU A C 1
ATOM 491 O O . LEU A 1 66 ? 11.489 -2.177 4.492 1.00 80.12 66 LEU A O 1
ATOM 495 N N . LEU A 1 67 ? 11.559 -3.852 3.011 1.00 80.56 67 LEU A N 1
ATOM 496 C CA . LEU A 1 67 ? 11.304 -4.901 4.002 1.00 80.56 67 LEU A CA 1
ATOM 497 C C . LEU A 1 67 ? 12.390 -4.968 5.084 1.00 80.56 67 LEU A C 1
ATOM 499 O O . LEU A 1 67 ? 12.073 -5.189 6.246 1.00 80.56 67 LEU A O 1
ATOM 503 N N . ARG A 1 68 ? 13.665 -4.746 4.754 1.00 82.88 68 ARG A N 1
ATOM 504 C CA . ARG A 1 68 ? 14.746 -4.695 5.753 1.00 82.88 68 ARG A CA 1
ATOM 505 C C . ARG A 1 68 ? 14.613 -3.502 6.693 1.00 82.88 68 ARG A C 1
ATOM 507 O O . ARG A 1 68 ? 14.859 -3.653 7.886 1.00 82.88 68 ARG A O 1
ATOM 514 N N . ARG A 1 69 ? 14.240 -2.331 6.169 1.00 80.94 69 ARG A N 1
ATOM 515 C CA . ARG A 1 69 ? 14.081 -1.106 6.969 1.00 80.94 69 ARG A CA 1
ATOM 516 C C . ARG A 1 69 ? 12.884 -1.187 7.917 1.00 80.94 69 ARG A C 1
ATOM 518 O O . ARG A 1 69 ? 13.003 -0.751 9.057 1.00 80.94 69 ARG A O 1
ATOM 525 N N . TYR A 1 70 ? 11.759 -1.746 7.464 1.00 75.88 70 TYR A N 1
ATOM 526 C CA . TYR A 1 70 ? 10.487 -1.686 8.201 1.00 75.88 70 TYR A CA 1
ATOM 527 C C . TYR A 1 70 ? 10.000 -3.040 8.751 1.00 75.88 70 TYR A C 1
ATOM 529 O O . TYR A 1 70 ? 9.295 -3.077 9.755 1.00 75.88 70 TYR A O 1
ATOM 537 N N . GLY A 1 71 ? 10.409 -4.166 8.161 1.00 67.25 71 GLY A N 1
ATOM 538 C CA . GLY A 1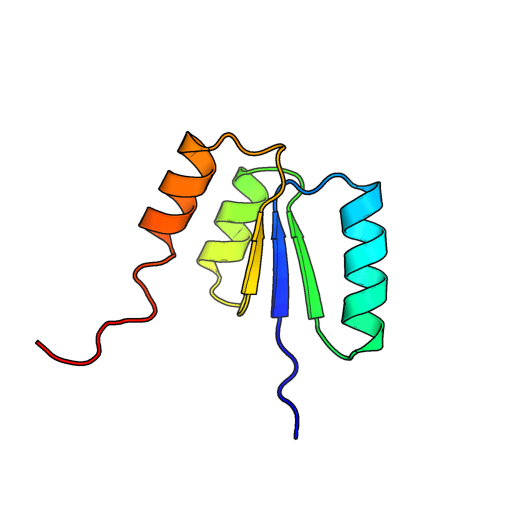 71 ? 9.985 -5.521 8.549 1.00 67.25 71 GLY A CA 1
ATOM 539 C C . GLY A 1 71 ? 10.620 -6.059 9.835 1.00 67.25 71 GLY A C 1
ATOM 540 O O . GLY A 1 71 ? 10.187 -7.086 10.346 1.00 67.25 71 GLY A O 1
ATOM 541 N N . GLY A 1 72 ? 11.612 -5.363 10.400 1.00 59.81 72 GLY A N 1
ATOM 542 C CA . GLY A 1 72 ? 12.238 -5.724 11.678 1.00 59.81 72 GLY A CA 1
ATOM 543 C C . GLY A 1 72 ? 11.465 -5.278 12.927 1.00 59.81 72 GLY A C 1
ATOM 544 O O . GLY A 1 72 ? 11.911 -5.546 14.038 1.00 59.81 72 GLY A O 1
ATOM 545 N N . GLN A 1 73 ? 10.334 -4.577 12.786 1.00 55.03 73 GLN A N 1
ATOM 546 C CA . GLN A 1 73 ? 9.625 -3.996 13.936 1.00 55.03 73 GLN A CA 1
ATOM 547 C C . GLN A 1 73 ? 8.621 -4.952 14.616 1.00 55.03 73 GLN A C 1
ATOM 549 O O . GLN A 1 73 ? 8.084 -4.611 15.666 1.00 55.03 73 GLN A O 1
ATOM 554 N N . GLY A 1 74 ? 8.394 -6.149 14.064 1.00 48.34 74 GLY A N 1
ATOM 555 C CA . GLY A 1 74 ? 7.446 -7.144 14.580 1.00 48.34 74 GLY A CA 1
ATOM 556 C C . GLY A 1 74 ? 8.095 -8.512 14.768 1.00 48.34 74 GLY A C 1
ATOM 557 O O . GLY A 1 74 ? 7.834 -9.429 14.000 1.00 48.34 74 GLY A O 1
ATOM 558 N N . GLY A 1 75 ? 8.978 -8.641 15.760 1.00 43.22 75 GLY A N 1
ATOM 559 C CA . GLY A 1 75 ? 9.645 -9.916 16.058 1.00 43.22 75 GLY A CA 1
ATOM 560 C C . GLY A 1 75 ? 10.665 -9.891 17.198 1.00 43.22 75 GLY A C 1
ATOM 561 O O . GLY A 1 75 ? 11.473 -10.803 17.295 1.00 43.22 75 GLY A O 1
ATOM 562 N N . GLY A 1 76 ? 10.653 -8.865 18.054 1.00 42.28 76 GLY A N 1
ATOM 563 C CA . GLY A 1 76 ? 11.461 -8.808 19.278 1.00 42.28 76 GLY A CA 1
ATOM 564 C C . GLY A 1 76 ? 10.740 -9.447 20.463 1.00 42.28 76 GLY A C 1
ATOM 565 O O . GLY A 1 76 ? 10.539 -8.793 21.481 1.00 42.28 76 GLY A O 1
ATOM 566 N N . GLY A 1 77 ? 10.282 -10.685 20.293 1.00 48.41 77 GLY A N 1
ATOM 567 C CA . GLY A 1 77 ? 9.935 -11.566 21.399 1.00 48.41 77 GLY A CA 1
ATOM 568 C C . GLY A 1 77 ? 11.115 -12.498 21.646 1.00 48.41 77 GLY A C 1
ATOM 569 O O . GLY A 1 77 ? 11.300 -13.430 20.877 1.00 48.41 77 GLY A O 1
ATOM 570 N N . GLU A 1 78 ? 11.865 -12.206 22.709 1.00 45.31 78 GLU A N 1
ATOM 571 C CA . GLU A 1 78 ? 12.754 -13.117 23.449 1.00 45.31 78 GLU A CA 1
ATOM 572 C C . GLU A 1 78 ? 14.075 -13.563 22.780 1.00 45.31 78 GLU A C 1
ATOM 574 O O . GLU A 1 78 ? 14.114 -14.167 21.709 1.00 45.31 78 GLU A O 1
ATOM 579 N N . GLY A 1 79 ? 15.172 -13.281 23.495 1.00 39.19 79 GLY A N 1
ATOM 580 C CA . GLY A 1 79 ? 16.551 -13.680 23.211 1.00 39.19 79 GLY A CA 1
ATOM 581 C C . GLY A 1 79 ? 17.535 -12.921 24.087 1.00 39.19 79 GLY A C 1
ATOM 582 O O . GLY A 1 79 ? 17.996 -11.855 23.628 1.00 39.19 79 GLY A O 1
#